Protein AF-A0A4Q3T6K2-F1 (afdb_monomer)

Structure (mmCIF, N/CA/C/O backbone):
data_AF-A0A4Q3T6K2-F1
#
_entry.id   AF-A0A4Q3T6K2-F1
#
loop_
_atom_site.group_PDB
_atom_site.id
_atom_site.type_symbol
_atom_site.label_atom_id
_atom_site.label_alt_id
_atom_site.label_comp_id
_atom_site.label_asym_id
_atom_site.label_entity_id
_atom_site.label_seq_id
_atom_site.pdbx_PDB_ins_code
_atom_site.Cartn_x
_atom_site.Cartn_y
_atom_site.Cartn_z
_atom_site.occupancy
_atom_site.B_iso_or_equiv
_atom_site.auth_seq_id
_atom_site.auth_comp_id
_atom_site.auth_asym_id
_atom_site.auth_atom_id
_atom_site.pdbx_PDB_model_num
ATOM 1 N N . MET A 1 1 ? -12.267 8.788 41.886 1.00 40.41 1 MET A N 1
ATOM 2 C CA . MET A 1 1 ? -11.737 10.099 41.450 1.00 40.41 1 MET A CA 1
ATOM 3 C C . MET A 1 1 ? -11.559 10.058 39.941 1.00 40.41 1 MET A C 1
ATOM 5 O O . MET A 1 1 ? -10.759 9.261 39.468 1.00 40.41 1 MET A O 1
ATOM 9 N N . ALA A 1 2 ? -1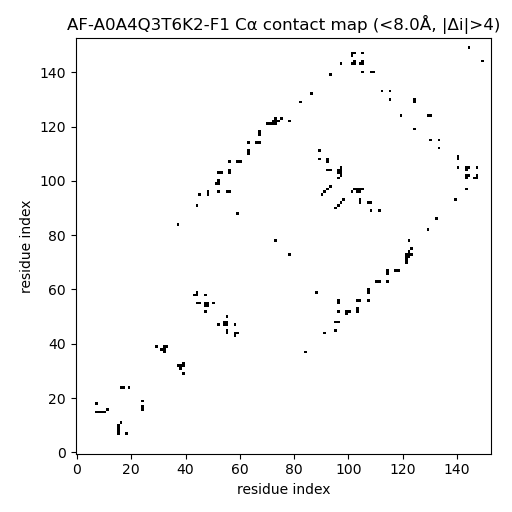2.357 10.814 39.184 1.00 48.00 2 ALA A N 1
ATOM 10 C CA . ALA A 1 2 ? -12.232 10.870 37.727 1.00 48.00 2 ALA A CA 1
ATOM 11 C C . ALA A 1 2 ? -10.940 11.616 37.359 1.00 48.00 2 ALA A C 1
ATOM 13 O O . ALA A 1 2 ? -10.706 12.730 37.829 1.00 48.00 2 ALA A O 1
ATOM 14 N N . LYS A 1 3 ? -10.072 10.973 36.573 1.00 50.88 3 LYS A N 1
ATOM 15 C CA . LYS A 1 3 ? -8.801 11.542 36.113 1.00 50.88 3 LYS A CA 1
ATOM 16 C C . LYS A 1 3 ? -9.118 12.756 35.233 1.00 50.88 3 LYS A C 1
ATOM 18 O O . LYS A 1 3 ? -9.878 12.623 34.278 1.00 50.88 3 LYS A O 1
ATOM 23 N N . ALA A 1 4 ? -8.581 13.926 35.579 1.00 52.41 4 ALA A N 1
ATOM 24 C CA . ALA A 1 4 ? -8.798 15.154 34.816 1.00 52.41 4 ALA A CA 1
ATOM 25 C C . ALA A 1 4 ? -8.435 14.938 33.332 1.00 52.41 4 ALA A C 1
ATOM 27 O O . ALA A 1 4 ? -7.417 14.289 33.058 1.00 52.41 4 ALA A O 1
ATOM 28 N N . PRO A 1 5 ? -9.237 15.455 32.382 1.00 61.22 5 PRO A N 1
ATOM 29 C CA . PRO A 1 5 ? -8.960 15.278 30.966 1.00 61.22 5 PRO A CA 1
ATOM 30 C C . PRO A 1 5 ? -7.585 15.882 30.629 1.00 61.22 5 PRO A C 1
ATOM 32 O O . PRO A 1 5 ? -7.231 16.948 31.147 1.00 61.22 5 PRO A O 1
ATOM 35 N N . PRO A 1 6 ? -6.769 15.200 29.807 1.00 64.94 6 PRO A N 1
ATOM 36 C CA . PRO A 1 6 ? -5.444 15.687 29.450 1.00 64.94 6 PRO A CA 1
ATOM 37 C C . PRO A 1 6 ? -5.546 17.055 28.762 1.00 64.94 6 PRO A C 1
ATOM 39 O O . PRO A 1 6 ? -6.391 17.264 27.894 1.00 64.94 6 PRO A O 1
ATOM 42 N N . LYS A 1 7 ? -4.676 18.002 29.147 1.00 66.44 7 LYS A N 1
ATOM 43 C CA . LYS A 1 7 ? -4.610 19.327 28.508 1.00 66.44 7 LYS A CA 1
ATOM 44 C C . LYS A 1 7 ? -4.359 19.167 26.998 1.00 66.44 7 LYS A C 1
ATOM 46 O O . LYS A 1 7 ? -3.417 18.452 26.644 1.00 66.44 7 LYS A O 1
ATOM 51 N N . PRO A 1 8 ? -5.118 19.852 26.121 1.00 64.00 8 PRO A N 1
ATOM 52 C CA . PRO A 1 8 ? -4.908 19.777 24.680 1.00 64.00 8 PRO A CA 1
ATOM 53 C C . PRO A 1 8 ? -3.520 20.322 24.325 1.00 64.00 8 PRO A C 1
ATOM 55 O O . PRO A 1 8 ? -3.174 21.462 24.645 1.00 64.00 8 PRO A O 1
ATOM 58 N N . LYS A 1 9 ? -2.698 19.483 23.690 1.00 76.81 9 LYS A N 1
ATOM 59 C CA . LYS A 1 9 ? -1.350 19.830 23.224 1.00 76.81 9 LYS A CA 1
ATOM 60 C C . LYS A 1 9 ? -1.403 20.138 21.728 1.00 76.81 9 LYS A C 1
ATOM 62 O O . LYS A 1 9 ? -2.001 19.392 20.966 1.00 76.81 9 LYS A O 1
ATOM 67 N N . LYS A 1 10 ? -0.747 21.226 21.307 1.00 87.00 10 LYS A N 1
ATOM 68 C CA . LYS A 1 10 ? -0.722 21.686 19.901 1.00 87.00 10 LYS A CA 1
ATOM 69 C C . LYS A 1 10 ? 0.258 20.911 19.005 1.00 87.00 10 LYS A C 1
ATOM 71 O O . LYS A 1 10 ? 0.314 21.157 17.807 1.00 87.00 10 LYS A O 1
ATOM 76 N N . THR A 1 11 ? 1.053 20.006 19.572 1.00 93.19 11 THR A N 1
ATOM 77 C CA . THR A 1 11 ? 1.965 19.142 18.813 1.00 93.19 11 THR A CA 1
ATOM 78 C C . THR A 1 11 ? 1.161 18.169 17.955 1.00 93.19 11 THR A C 1
ATOM 80 O O . THR A 1 11 ? 0.274 17.494 18.472 1.00 93.19 11 THR A O 1
ATOM 83 N N . VAL A 1 12 ? 1.484 18.055 16.669 1.00 92.62 12 VAL A N 1
ATOM 84 C CA . VAL A 1 12 ? 0.834 17.081 15.783 1.00 92.62 12 VAL A CA 1
ATOM 85 C C . VAL A 1 12 ? 1.315 15.674 16.150 1.00 92.62 12 VAL A C 1
ATOM 87 O O . VAL A 1 12 ? 2.492 15.358 16.008 1.00 92.62 12 VAL A O 1
ATOM 90 N N . SER A 1 13 ? 0.408 14.847 16.661 1.00 93.81 13 SER A N 1
ATOM 91 C CA . SER A 1 13 ? 0.616 13.424 16.947 1.00 93.81 13 SER A CA 1
ATOM 92 C C . SER A 1 13 ? -0.719 12.690 16.839 1.00 93.81 13 SER A C 1
ATOM 94 O O . SER A 1 13 ? -1.761 13.314 17.027 1.00 93.81 13 SER A O 1
ATOM 96 N N . GLU A 1 14 ? -0.710 11.381 16.580 1.00 92.69 14 GLU A N 1
ATOM 97 C CA . GLU A 1 14 ? -1.942 10.576 16.488 1.00 92.69 14 GLU A CA 1
ATOM 98 C C . GLU A 1 14 ? -2.822 10.723 17.734 1.00 92.69 14 GLU A C 1
ATOM 100 O O . GLU A 1 14 ? -4.012 11.001 17.623 1.00 92.69 14 GLU A O 1
ATOM 105 N N . ALA A 1 15 ? -2.216 10.648 18.925 1.00 91.62 15 ALA A N 1
ATOM 106 C CA . ALA A 1 15 ? -2.926 10.812 20.190 1.00 91.62 15 ALA A CA 1
ATOM 107 C C . ALA A 1 15 ? -3.593 12.190 20.319 1.00 91.62 15 ALA A C 1
ATOM 109 O O . ALA A 1 15 ? -4.723 12.280 20.789 1.00 91.62 15 ALA A O 1
ATOM 110 N N . ASN A 1 16 ? -2.921 13.267 19.894 1.00 93.12 16 ASN A N 1
ATOM 111 C CA . ASN A 1 16 ? -3.505 14.608 19.947 1.00 93.12 16 ASN A CA 1
ATOM 112 C C . ASN A 1 16 ? -4.568 14.797 18.853 1.00 93.12 16 ASN A C 1
ATOM 114 O O . ASN A 1 16 ? -5.601 15.405 19.117 1.00 93.12 16 ASN A O 1
ATOM 118 N N . LEU A 1 17 ? -4.362 14.247 17.654 1.00 94.06 17 LEU A N 1
ATOM 119 C CA . LEU A 1 17 ? -5.344 14.272 16.566 1.00 94.06 17 LEU A CA 1
ATOM 120 C C . LEU A 1 17 ? -6.626 13.522 16.938 1.00 94.06 17 LEU A C 1
ATOM 122 O O . LEU A 1 17 ? -7.709 14.031 16.668 1.00 94.06 17 LEU A O 1
ATOM 126 N N . ALA A 1 18 ? -6.523 12.381 17.625 1.00 93.31 18 ALA A N 1
ATOM 127 C CA . ALA A 1 18 ? -7.683 11.634 18.111 1.00 93.31 18 ALA A CA 1
ATOM 128 C C . ALA A 1 18 ? -8.592 12.483 19.021 1.00 93.31 18 ALA A C 1
ATOM 130 O O . ALA A 1 18 ? -9.805 12.290 19.027 1.00 93.31 18 ALA A O 1
ATOM 131 N N . THR A 1 19 ? -8.041 13.480 19.732 1.00 94.44 19 THR A N 1
ATOM 132 C CA . THR A 1 19 ? -8.843 14.393 20.568 1.00 94.44 19 THR A CA 1
ATOM 133 C C . THR A 1 19 ? -9.754 15.337 19.777 1.00 94.44 19 THR A C 1
ATOM 135 O O . THR A 1 19 ? -10.647 15.936 20.368 1.00 94.44 19 THR A O 1
ATOM 138 N N . LEU A 1 20 ? -9.566 15.467 18.456 1.00 93.56 20 LEU A N 1
ATOM 139 C CA . LEU A 1 20 ? -10.418 16.293 17.589 1.00 93.56 20 LEU A CA 1
ATOM 140 C C . LEU A 1 20 ? -11.798 15.670 17.318 1.00 93.56 20 LEU A C 1
ATOM 142 O O . LEU A 1 20 ? -12.697 16.390 16.887 1.00 93.56 20 LEU A O 1
ATOM 146 N N . GLY A 1 21 ? -11.969 14.367 17.558 1.00 95.75 21 GLY A N 1
ATOM 147 C CA . GLY A 1 21 ? -13.197 13.638 17.237 1.00 95.75 21 GLY A CA 1
ATOM 148 C C . GLY A 1 21 ? -13.282 13.190 15.774 1.00 95.75 21 GLY A C 1
ATOM 149 O O . GLY A 1 21 ? -12.598 13.715 14.889 1.00 95.75 21 GLY A O 1
ATOM 150 N N . VAL A 1 22 ? -14.120 12.182 15.521 1.00 96.06 22 VAL A N 1
ATOM 151 C CA . VAL A 1 22 ? -14.189 11.484 14.226 1.00 96.06 22 VAL A CA 1
ATOM 152 C C . VAL A 1 22 ? -14.711 12.383 13.105 1.00 96.06 22 VAL A C 1
ATOM 154 O O . VAL A 1 22 ? -14.178 12.347 11.999 1.00 96.06 22 VAL A O 1
ATOM 157 N N . GLU A 1 23 ? -15.672 13.261 13.390 1.00 97.06 23 GLU A N 1
ATOM 158 C CA . GLU A 1 23 ? -16.284 14.163 12.411 1.00 97.06 23 GLU A CA 1
ATOM 159 C C . GLU A 1 23 ? -15.277 15.204 11.913 1.00 97.06 23 GLU A C 1
ATOM 161 O O . GLU A 1 23 ? -15.165 15.450 10.708 1.00 97.06 23 GLU A O 1
ATOM 166 N N . ARG A 1 24 ? -14.490 15.793 12.827 1.00 97.19 24 ARG A N 1
ATOM 167 C CA . ARG A 1 24 ? -13.470 16.777 12.445 1.00 97.19 24 ARG A CA 1
ATOM 168 C C . ARG A 1 24 ? -12.338 16.122 11.665 1.00 97.19 24 ARG A C 1
ATOM 170 O O . ARG A 1 24 ? -11.872 16.707 10.688 1.00 97.19 24 ARG A O 1
ATOM 177 N N . LEU A 1 25 ? -11.913 14.927 12.072 1.00 96.94 25 LEU A N 1
ATOM 178 C CA . LEU A 1 25 ? -10.896 14.165 11.351 1.00 96.94 25 LEU A CA 1
ATOM 179 C C . LEU A 1 25 ? -11.374 13.776 9.947 1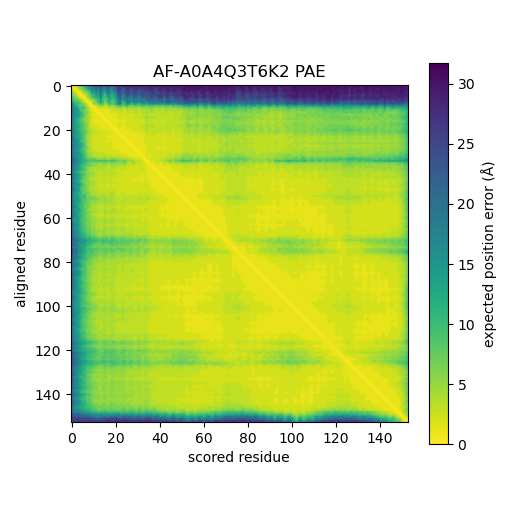.00 96.94 25 LEU A C 1
ATOM 181 O O . LEU A 1 25 ? -10.639 13.996 8.989 1.00 96.94 25 LEU A O 1
ATOM 185 N N . ALA A 1 26 ? -12.610 13.293 9.796 1.00 96.62 26 ALA A N 1
ATOM 186 C CA . ALA A 1 26 ? -13.186 12.978 8.489 1.00 96.62 26 ALA A CA 1
ATOM 187 C C . ALA A 1 26 ? -13.229 14.211 7.569 1.00 96.62 26 ALA A C 1
ATOM 189 O O . ALA A 1 26 ? -12.815 14.128 6.412 1.00 96.62 26 ALA A O 1
ATOM 190 N N . GLY A 1 27 ? -13.644 15.370 8.095 1.00 96.56 27 GLY A N 1
ATOM 191 C CA . GLY A 1 27 ? -13.617 16.636 7.358 1.00 96.56 27 GLY A CA 1
ATOM 192 C C . GLY A 1 27 ? -12.211 17.012 6.877 1.00 96.56 27 GLY A C 1
ATOM 193 O O . GLY A 1 27 ? -12.016 17.268 5.692 1.00 96.56 27 GLY A O 1
ATOM 194 N N . LEU A 1 28 ? -11.211 16.952 7.762 1.00 95.69 28 LEU A N 1
ATOM 195 C CA . LEU A 1 28 ? -9.813 17.248 7.419 1.00 95.69 28 LEU A CA 1
ATOM 196 C C . LEU A 1 28 ? -9.236 16.274 6.380 1.00 95.69 28 LEU A C 1
ATOM 198 O O . LEU A 1 28 ? -8.502 16.686 5.482 1.00 95.69 28 LEU A O 1
ATOM 202 N N . LEU A 1 29 ? -9.575 14.986 6.472 1.00 95.62 29 LEU A N 1
ATOM 203 C CA . LEU A 1 29 ? -9.160 13.983 5.490 1.00 95.62 29 LEU A CA 1
ATOM 204 C C . LEU A 1 29 ? -9.777 14.256 4.113 1.00 95.62 29 LEU A C 1
ATOM 206 O O . LEU A 1 29 ? -9.090 14.105 3.101 1.00 95.62 29 LEU A O 1
ATOM 210 N N . MET A 1 30 ? -11.035 14.700 4.067 1.00 95.44 30 MET A N 1
ATOM 211 C CA . MET A 1 30 ? -11.711 15.090 2.826 1.00 95.44 30 MET A CA 1
ATOM 212 C C . MET A 1 30 ? -11.143 16.380 2.224 1.00 95.44 30 MET A C 1
ATOM 214 O O . MET A 1 30 ? -10.931 16.445 1.009 1.00 95.44 30 MET A O 1
ATOM 218 N N . GLU A 1 31 ? -10.839 17.379 3.054 1.00 94.69 31 GLU A N 1
ATOM 219 C CA . GLU A 1 31 ? -10.135 18.597 2.635 1.00 94.69 31 GLU A CA 1
ATOM 220 C C . GLU A 1 31 ? -8.780 18.236 2.000 1.00 94.69 31 GLU A C 1
ATOM 222 O O . GLU A 1 31 ? -8.509 18.616 0.858 1.00 94.69 31 GLU A O 1
ATOM 227 N N . ALA A 1 32 ? -7.977 17.402 2.672 1.00 92.75 32 ALA A N 1
ATOM 228 C CA . ALA A 1 32 ? -6.696 16.921 2.150 1.00 92.75 32 ALA A CA 1
ATOM 229 C C . ALA A 1 32 ? -6.849 16.124 0.838 1.00 92.75 32 ALA A C 1
ATOM 231 O O . ALA A 1 32 ? -6.056 16.274 -0.090 1.00 92.75 32 ALA A O 1
ATOM 232 N N . ALA A 1 33 ? -7.900 15.308 0.721 1.00 93.06 33 ALA A N 1
ATOM 233 C CA . ALA A 1 33 ? -8.159 14.486 -0.461 1.00 93.06 33 ALA A CA 1
ATOM 234 C C . ALA A 1 33 ? -8.630 15.282 -1.692 1.00 93.06 33 ALA A C 1
ATOM 236 O O . ALA A 1 33 ? -8.615 14.748 -2.802 1.00 93.06 33 ALA A O 1
ATOM 237 N N . THR A 1 34 ? -9.066 16.535 -1.528 1.00 89.94 34 THR A N 1
ATOM 238 C CA . THR A 1 34 ? -9.619 17.341 -2.631 1.00 89.94 34 THR A CA 1
ATOM 239 C C . THR A 1 34 ? -8.552 17.704 -3.670 1.00 89.94 34 THR A C 1
ATOM 241 O O . THR A 1 34 ? -8.843 17.704 -4.866 1.00 89.94 3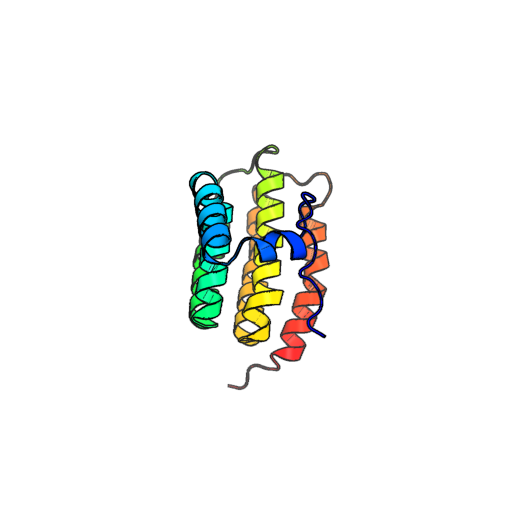4 THR A O 1
ATOM 244 N N . GLY A 1 35 ? -7.308 17.944 -3.240 1.00 88.75 35 GLY A N 1
ATOM 245 C CA . GLY A 1 35 ? -6.172 18.236 -4.127 1.00 88.75 35 GLY A CA 1
ATOM 246 C C . GLY A 1 35 ? -5.246 17.047 -4.396 1.00 88.75 35 GLY A C 1
ATOM 247 O O . GLY A 1 35 ? -4.381 17.134 -5.267 1.00 88.75 35 GLY A O 1
ATOM 248 N N . ASP A 1 36 ? -5.417 15.938 -3.673 1.00 90.94 36 ASP A N 1
ATOM 249 C CA . ASP A 1 36 ? -4.509 14.794 -3.720 1.00 90.94 36 ASP A CA 1
ATOM 250 C C . ASP A 1 36 ? -5.252 13.507 -4.107 1.00 90.94 36 ASP A C 1
ATOM 252 O O . ASP A 1 36 ? -5.887 12.820 -3.301 1.00 90.94 36 ASP A O 1
ATOM 256 N N . ALA A 1 37 ? -5.144 13.152 -5.390 1.00 90.44 37 ALA A N 1
ATOM 257 C CA . ALA A 1 37 ? -5.749 11.942 -5.933 1.00 90.44 37 ALA A CA 1
ATOM 258 C C . ALA A 1 37 ? -5.159 10.650 -5.342 1.00 90.44 37 ALA A C 1
ATOM 260 O O . ALA A 1 37 ? -5.858 9.632 -5.309 1.00 90.44 37 ALA A O 1
ATOM 261 N N . ALA A 1 38 ? -3.897 10.664 -4.898 1.00 89.00 38 ALA A N 1
ATOM 262 C CA . ALA A 1 38 ? -3.286 9.520 -4.231 1.00 89.00 38 ALA A CA 1
ATOM 263 C C . ALA A 1 38 ? -3.885 9.355 -2.830 1.00 89.00 38 ALA A C 1
ATOM 265 O O . ALA A 1 38 ? -4.300 8.250 -2.472 1.00 89.00 38 ALA A O 1
ATOM 266 N N . TRP A 1 39 ? -4.047 10.457 -2.094 1.00 92.25 39 TRP A N 1
ATOM 267 C CA . TRP A 1 39 ? -4.701 10.446 -0.787 1.00 92.25 39 TRP A CA 1
ATOM 268 C C . TRP A 1 39 ? -6.159 9.988 -0.869 1.00 92.25 39 TRP A C 1
ATOM 270 O O . TRP A 1 39 ? -6.571 9.077 -0.152 1.00 92.25 39 TRP A O 1
ATOM 280 N N . LYS A 1 40 ? -6.931 10.520 -1.826 1.00 94.31 40 LYS A N 1
ATOM 281 C CA . LYS A 1 40 ? -8.321 10.091 -2.055 1.00 94.31 40 LYS A CA 1
ATOM 282 C C . LYS A 1 40 ? -8.427 8.595 -2.360 1.00 94.31 40 LYS A C 1
ATOM 284 O O . LYS A 1 40 ? -9.399 7.951 -1.979 1.00 94.31 40 LYS A O 1
ATOM 289 N N . ARG A 1 41 ? -7.455 8.030 -3.081 1.00 94.50 41 ARG A N 1
ATOM 290 C CA . ARG A 1 41 ? -7.399 6.589 -3.365 1.00 94.50 41 ARG A CA 1
ATOM 291 C C . ARG A 1 41 ? -7.075 5.784 -2.115 1.00 94.50 41 ARG A C 1
ATOM 293 O O . ARG A 1 41 ? -7.733 4.778 -1.883 1.00 94.50 41 ARG A O 1
ATOM 300 N N . ARG A 1 42 ? -6.124 6.249 -1.300 1.00 94.19 42 ARG A N 1
ATOM 301 C CA . ARG A 1 42 ? -5.801 5.611 -0.023 1.00 94.19 42 ARG A CA 1
ATOM 302 C C . ARG A 1 42 ? -7.036 5.531 0.871 1.00 94.19 42 ARG A C 1
ATOM 304 O O . ARG A 1 42 ? -7.354 4.443 1.320 1.00 94.19 42 ARG A O 1
ATOM 311 N N . LEU A 1 43 ? -7.776 6.629 1.037 1.00 96.06 43 LEU A N 1
ATOM 312 C CA . LEU A 1 43 ? -9.019 6.629 1.820 1.00 96.06 43 LEU A CA 1
ATOM 313 C C . LEU A 1 43 ? -10.053 5.632 1.282 1.00 96.06 43 LEU A C 1
ATOM 315 O O . LEU A 1 43 ? -10.685 4.935 2.065 1.00 96.06 43 LEU A O 1
ATOM 319 N N . ARG A 1 44 ? -10.205 5.519 -0.046 1.00 96.81 44 ARG A N 1
ATOM 320 C CA . ARG A 1 44 ? -11.094 4.505 -0.640 1.00 96.81 44 ARG A CA 1
ATOM 321 C C . ARG A 1 44 ? -10.653 3.080 -0.325 1.00 96.81 44 ARG A C 1
ATOM 323 O O . ARG A 1 44 ? -11.510 2.263 -0.033 1.00 96.81 44 ARG A O 1
ATOM 330 N N . MET A 1 45 ? -9.353 2.795 -0.367 1.00 97.81 45 MET A N 1
ATOM 331 C CA . MET A 1 45 ? -8.826 1.480 0.008 1.00 97.81 45 MET A CA 1
ATOM 332 C C . MET A 1 45 ? -9.073 1.186 1.491 1.00 97.81 45 MET A C 1
ATOM 334 O O . MET A 1 45 ? -9.508 0.091 1.815 1.00 97.81 45 MET A O 1
ATOM 338 N N . GLU A 1 46 ? -8.872 2.160 2.385 1.00 97.12 46 GLU A N 1
ATOM 339 C CA . GLU A 1 46 ? -9.193 1.978 3.810 1.00 97.12 46 GLU A CA 1
ATOM 340 C C . GLU A 1 46 ? -10.685 1.676 4.013 1.00 97.12 46 GLU A C 1
ATOM 342 O O . GLU A 1 46 ? -11.022 0.752 4.739 1.00 97.12 46 GLU A O 1
ATOM 347 N N . LEU A 1 47 ? -11.580 2.387 3.318 1.00 97.50 47 LEU A N 1
ATOM 348 C CA . LEU A 1 47 ? -13.021 2.119 3.382 1.00 97.50 47 LEU A CA 1
ATOM 349 C C . LEU A 1 47 ? -13.396 0.760 2.776 1.00 97.50 47 LEU A C 1
ATOM 351 O O . LEU A 1 47 ? -14.230 0.060 3.335 1.00 97.50 47 LEU A O 1
ATOM 355 N N . ALA A 1 48 ? -12.780 0.367 1.659 1.00 97.94 48 ALA A N 1
ATOM 356 C CA . ALA A 1 48 ? -13.004 -0.940 1.043 1.00 97.94 48 ALA A CA 1
ATOM 357 C C . ALA A 1 48 ? -12.566 -2.085 1.969 1.00 97.94 48 ALA A C 1
ATOM 359 O O . ALA A 1 48 ? -13.237 -3.108 2.031 1.00 97.94 48 ALA A O 1
ATOM 360 N N . ALA A 1 49 ? -11.494 -1.888 2.744 1.00 97.19 49 ALA A N 1
ATOM 361 C CA . ALA A 1 49 ? -11.053 -2.845 3.754 1.00 97.19 49 ALA A CA 1
ATOM 362 C C . ALA A 1 49 ? -12.100 -3.070 4.858 1.00 97.19 49 ALA A C 1
ATOM 364 O O . ALA A 1 49 ? -12.231 -4.192 5.335 1.00 97.19 49 ALA A O 1
ATOM 365 N N . GLU A 1 50 ? -12.848 -2.029 5.246 1.00 97.19 50 GLU A N 1
ATOM 366 C CA . GLU A 1 50 ? -13.956 -2.152 6.208 1.00 97.19 50 GLU A CA 1
ATOM 367 C C . GLU A 1 50 ? -15.168 -2.893 5.621 1.00 97.19 50 GLU A C 1
ATOM 369 O O . GLU A 1 50 ? -15.944 -3.486 6.366 1.00 97.19 50 GLU A O 1
ATOM 374 N N . VAL A 1 51 ? -15.342 -2.872 4.293 1.00 97.56 51 VAL A N 1
ATOM 375 C CA . VAL A 1 51 ? -16.386 -3.654 3.608 1.00 97.56 51 VAL A CA 1
ATOM 376 C C . VAL A 1 51 ? -15.985 -5.127 3.529 1.00 97.56 51 VAL A C 1
ATOM 378 O O . VAL A 1 51 ? -16.790 -6.003 3.840 1.00 97.56 51 VAL A O 1
ATOM 381 N N . GLY A 1 52 ? -14.736 -5.409 3.150 1.00 97.06 52 GLY A N 1
ATOM 382 C CA . GLY A 1 52 ? -14.187 -6.759 3.166 1.00 97.06 52 GLY A CA 1
ATOM 383 C C . GLY A 1 52 ? -12.976 -6.959 2.256 1.00 97.06 52 GLY A C 1
ATOM 384 O O . GLY A 1 52 ? -12.588 -6.094 1.468 1.00 97.06 52 GLY A O 1
ATOM 38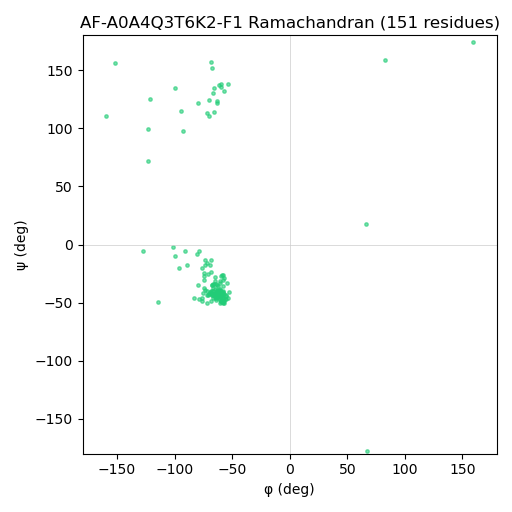5 N N . ALA A 1 53 ? -12.380 -8.152 2.347 1.00 98.00 53 ALA A N 1
ATOM 386 C CA . ALA A 1 53 ? -11.183 -8.516 1.587 1.00 98.00 53 ALA A CA 1
ATOM 387 C C . ALA A 1 53 ? -11.382 -8.404 0.065 1.00 98.00 53 ALA A C 1
ATOM 389 O O . ALA A 1 53 ? -10.503 -7.900 -0.633 1.00 98.00 53 ALA A O 1
ATOM 390 N N . ALA A 1 54 ? -12.539 -8.837 -0.448 1.00 98.19 54 ALA A N 1
ATOM 391 C CA . ALA A 1 54 ? -12.840 -8.827 -1.880 1.00 98.19 54 ALA A CA 1
ATOM 392 C C . ALA A 1 54 ? -12.914 -7.401 -2.457 1.00 98.19 54 ALA A C 1
ATOM 394 O O . ALA A 1 54 ? -12.328 -7.128 -3.506 1.00 98.19 54 ALA A O 1
ATOM 395 N N . ASP A 1 55 ? -13.572 -6.474 -1.756 1.00 98.44 55 ASP A N 1
ATOM 396 C CA . ASP A 1 55 ? -13.663 -5.068 -2.160 1.00 98.44 55 ASP A CA 1
ATOM 397 C C . ASP A 1 55 ? -12.298 -4.376 -2.135 1.00 98.44 55 ASP A C 1
ATOM 399 O O . ASP A 1 55 ? -11.938 -3.654 -3.072 1.00 98.44 55 ASP A O 1
ATOM 403 N N . LEU A 1 56 ? -11.497 -4.630 -1.095 1.00 98.69 56 LEU A N 1
ATOM 404 C CA . LEU A 1 56 ? -10.132 -4.114 -1.028 1.00 98.69 56 LEU A CA 1
ATOM 405 C C . LEU A 1 56 ? -9.261 -4.660 -2.167 1.00 98.69 56 LEU A C 1
ATOM 407 O O . LEU A 1 56 ? -8.532 -3.897 -2.809 1.00 98.69 56 LEU A O 1
ATOM 411 N N . ALA A 1 57 ? -9.347 -5.964 -2.435 1.00 98.44 57 ALA A N 1
ATOM 412 C CA . ALA A 1 57 ? -8.622 -6.609 -3.522 1.00 98.44 57 ALA A CA 1
ATOM 413 C C . ALA A 1 57 ? -8.984 -5.989 -4.882 1.00 98.44 57 ALA A C 1
ATOM 415 O O . ALA A 1 57 ? -8.090 -5.662 -5.661 1.00 98.44 57 ALA A O 1
ATOM 416 N N . LEU A 1 58 ? -10.269 -5.712 -5.126 1.00 98.25 58 LEU A N 1
ATOM 417 C CA . LEU A 1 58 ? -10.733 -5.057 -6.349 1.00 98.25 58 LEU A CA 1
ATOM 418 C C . LEU A 1 58 ? -10.169 -3.632 -6.514 1.00 98.25 58 LEU A C 1
ATOM 420 O O . LEU A 1 58 ? -9.785 -3.233 -7.618 1.00 98.25 58 LEU A O 1
ATOM 424 N N . GLU A 1 59 ? -10.103 -2.835 -5.444 1.00 98.31 59 GLU A N 1
ATOM 425 C CA . GLU A 1 59 ? -9.502 -1.493 -5.504 1.00 98.31 59 GLU A CA 1
ATOM 426 C C . GLU A 1 59 ? -7.984 -1.535 -5.746 1.00 98.31 59 GLU A C 1
ATOM 428 O O . GLU A 1 59 ? -7.442 -0.680 -6.460 1.00 98.31 59 GLU A O 1
ATOM 433 N N . LEU A 1 60 ? -7.295 -2.541 -5.198 1.00 98.56 60 LEU A N 1
ATOM 434 C CA . LEU A 1 60 ? -5.884 -2.801 -5.491 1.00 98.56 60 LEU A CA 1
ATOM 435 C C . LEU A 1 60 ? -5.688 -3.185 -6.962 1.00 98.56 60 LEU A C 1
ATOM 437 O O . LEU A 1 60 ? -4.842 -2.582 -7.625 1.00 98.56 60 LEU A O 1
ATOM 441 N N . ASP A 1 61 ? -6.511 -4.085 -7.504 1.00 98.50 61 ASP A N 1
ATOM 442 C CA . ASP A 1 61 ? -6.422 -4.537 -8.900 1.00 98.50 61 ASP A CA 1
ATOM 443 C C . ASP A 1 61 ? -6.558 -3.396 -9.890 1.00 98.50 61 ASP A C 1
ATOM 445 O O . ASP A 1 61 ? -5.737 -3.256 -10.800 1.00 98.50 61 ASP A O 1
ATOM 449 N N . LYS A 1 62 ? -7.565 -2.536 -9.691 1.00 97.88 62 LYS A N 1
ATOM 450 C CA . LYS A 1 62 ? -7.768 -1.342 -10.522 1.00 97.88 62 LYS A CA 1
ATOM 451 C C . LYS A 1 62 ? -6.496 -0.511 -10.577 1.00 97.88 62 LYS A C 1
ATOM 453 O O . LYS A 1 62 ? -6.132 0.014 -11.633 1.00 97.88 62 LYS A O 1
ATOM 458 N N . ARG A 1 63 ? -5.804 -0.368 -9.441 1.00 97.31 63 ARG A N 1
ATOM 459 C CA . ARG A 1 63 ? -4.598 0.451 -9.389 1.00 97.31 63 ARG A CA 1
ATOM 460 C C . ARG A 1 63 ? -3.395 -0.240 -10.016 1.00 97.31 63 ARG A C 1
ATOM 462 O O . ARG A 1 63 ? -2.717 0.404 -10.819 1.00 97.31 63 ARG A O 1
ATOM 469 N N . LEU A 1 64 ? -3.141 -1.496 -9.656 1.00 98.12 64 LEU A N 1
ATOM 470 C CA . LEU A 1 64 ? -2.035 -2.292 -10.188 1.00 98.12 64 LEU A CA 1
ATOM 471 C C . LEU A 1 64 ? -2.144 -2.403 -11.714 1.00 98.12 64 LEU A C 1
ATOM 473 O O . LEU A 1 64 ? -1.190 -2.072 -12.416 1.00 98.12 64 LEU A O 1
ATOM 477 N N . THR A 1 65 ? -3.338 -2.701 -12.232 1.00 97.94 65 THR A N 1
ATOM 478 C CA . THR A 1 65 ? -3.626 -2.758 -13.675 1.00 97.94 65 THR A CA 1
ATOM 479 C C . THR A 1 65 ? -3.327 -1.425 -14.358 1.00 97.94 65 THR A C 1
ATOM 481 O O . THR A 1 65 ? -2.534 -1.368 -15.296 1.00 97.94 65 THR A O 1
ATOM 484 N N . ALA A 1 66 ? -3.839 -0.309 -13.824 1.00 96.38 66 ALA A N 1
ATOM 485 C CA . ALA A 1 66 ? -3.560 1.014 -14.385 1.00 96.38 66 ALA A CA 1
ATOM 486 C C . ALA A 1 66 ? -2.057 1.373 -14.378 1.00 96.38 66 ALA A C 1
ATOM 488 O O . ALA A 1 66 ? -1.582 2.129 -15.232 1.00 96.38 66 ALA A O 1
ATOM 489 N N . MET A 1 67 ? -1.285 0.876 -13.403 1.00 96.19 67 MET A N 1
ATOM 490 C CA . MET A 1 67 ? 0.172 1.048 -13.377 1.00 96.19 67 MET A CA 1
ATOM 491 C C . MET A 1 67 ? 0.877 0.174 -14.414 1.00 96.19 67 MET A C 1
ATOM 493 O O . MET A 1 67 ? 1.834 0.655 -15.032 1.00 96.19 67 MET A O 1
ATOM 497 N N . ALA A 1 68 ? 0.404 -1.059 -14.602 1.00 96.00 68 ALA A N 1
ATOM 498 C CA . ALA A 1 68 ? 0.952 -2.029 -15.540 1.00 96.00 68 ALA A CA 1
ATOM 499 C C . ALA A 1 68 ? 0.729 -1.623 -17.006 1.00 96.00 68 ALA A C 1
ATOM 501 O O . ALA A 1 68 ? 1.642 -1.711 -17.831 1.00 96.00 68 ALA A O 1
ATOM 502 N N . GLU A 1 69 ? -0.461 -1.112 -17.324 1.00 96.25 69 GLU A N 1
ATOM 503 C CA . GLU A 1 69 ? -0.850 -0.700 -18.680 1.00 96.25 69 GLU A CA 1
ATOM 504 C C . GLU A 1 69 ? -0.191 0.613 -19.122 1.00 96.25 69 GLU A C 1
ATOM 506 O O . GLU A 1 69 ? -0.008 0.875 -20.314 1.00 96.25 69 GLU A O 1
ATOM 511 N N . SER A 1 70 ? 0.205 1.459 -18.170 1.00 94.69 70 SER A N 1
ATOM 512 C CA . SER A 1 70 ? 0.798 2.759 -18.469 1.00 94.69 70 SER A CA 1
ATOM 513 C C . SER A 1 70 ? 2.154 2.620 -19.177 1.00 94.69 70 SER A C 1
ATOM 515 O O . SER A 1 70 ? 3.154 2.218 -18.584 1.00 94.69 70 SER A O 1
ATOM 517 N N . ARG A 1 71 ? 2.220 3.055 -20.442 1.00 91.31 71 ARG A N 1
ATOM 518 C CA . ARG A 1 71 ? 3.458 3.077 -21.252 1.00 91.31 71 ARG A CA 1
ATOM 519 C C . ARG A 1 71 ? 4.256 4.382 -21.156 1.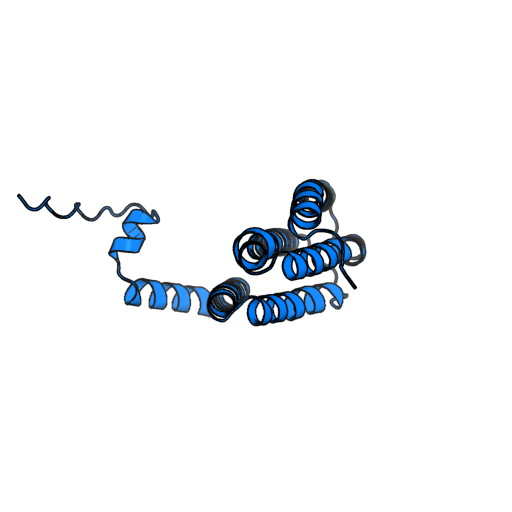00 91.31 71 ARG A C 1
ATOM 521 O O . ARG A 1 71 ? 5.351 4.484 -21.700 1.00 91.31 71 ARG A O 1
ATOM 528 N N . ALA A 1 72 ? 3.729 5.393 -20.466 1.00 93.50 72 ALA A N 1
ATOM 529 C CA . ALA A 1 72 ? 4.370 6.702 -20.372 1.00 93.50 72 ALA A CA 1
ATOM 530 C C . ALA A 1 72 ? 5.704 6.630 -19.606 1.00 93.50 72 ALA A C 1
ATOM 532 O O . ALA A 1 72 ? 5.767 6.042 -18.520 1.00 93.50 72 ALA A O 1
ATOM 533 N N . LYS A 1 73 ? 6.749 7.280 -20.143 1.00 94.94 73 LYS A N 1
ATOM 534 C CA . LYS A 1 73 ? 8.029 7.459 -19.439 1.00 94.94 73 LYS A CA 1
ATOM 535 C C . LYS A 1 73 ? 7.818 8.254 -18.153 1.00 94.94 73 LYS A C 1
ATOM 537 O O . LYS A 1 73 ? 7.118 9.269 -18.139 1.00 94.94 73 LYS A O 1
ATOM 542 N N . VAL A 1 74 ? 8.458 7.815 -17.075 1.00 94.88 74 VAL A N 1
ATOM 543 C CA . VAL A 1 74 ? 8.388 8.492 -15.777 1.00 94.88 74 VAL A CA 1
ATOM 544 C C . VAL A 1 74 ? 9.580 9.426 -15.662 1.00 94.88 74 VAL A C 1
ATOM 546 O O . VAL A 1 74 ? 10.730 8.995 -15.633 1.00 94.88 74 VAL A O 1
ATOM 549 N N . SER A 1 75 ? 9.307 10.729 -15.609 1.00 94.31 75 SER A N 1
ATOM 550 C CA . SER A 1 75 ? 10.357 11.721 -15.405 1.00 94.31 75 SER A CA 1
ATOM 551 C C . SER A 1 75 ? 10.935 11.623 -13.995 1.00 94.31 75 SER A C 1
ATOM 553 O O . SER A 1 75 ? 10.259 11.201 -13.053 1.00 94.31 75 SER A O 1
ATOM 555 N N . TRP A 1 76 ? 12.165 12.104 -13.821 1.00 94.31 76 TRP A N 1
ATOM 556 C CA . TRP A 1 76 ? 12.811 12.162 -12.509 1.00 94.31 76 TRP A CA 1
ATOM 557 C C . TRP A 1 76 ? 11.963 12.908 -11.463 1.00 94.31 76 TRP A C 1
ATOM 559 O O . TRP A 1 76 ? 11.953 12.511 -10.306 1.00 94.31 76 TRP A O 1
ATOM 569 N N . ARG A 1 77 ? 11.192 13.933 -11.872 1.00 94.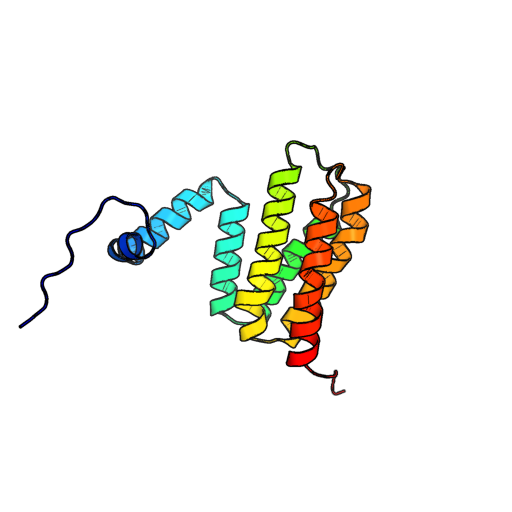25 77 ARG A N 1
ATOM 570 C CA . ARG A 1 77 ? 10.281 14.683 -10.985 1.00 94.25 77 ARG A CA 1
ATOM 571 C C . ARG A 1 77 ? 9.117 13.830 -10.477 1.00 94.25 77 ARG A C 1
ATOM 573 O O . ARG A 1 77 ? 8.661 14.033 -9.360 1.00 94.25 77 ARG A O 1
ATOM 580 N N . LYS A 1 78 ? 8.629 12.887 -11.291 1.00 93.88 78 LYS A N 1
ATOM 581 C CA . LYS A 1 78 ? 7.515 11.987 -10.944 1.00 93.88 78 LYS A CA 1
ATOM 582 C C . LYS A 1 78 ? 7.977 10.702 -10.250 1.00 93.88 78 LYS A C 1
ATOM 584 O O . LYS A 1 78 ? 7.162 10.042 -9.612 1.00 93.88 78 LYS A O 1
ATOM 589 N N . ARG A 1 79 ? 9.266 10.350 -10.348 1.00 95.12 79 ARG A N 1
ATOM 590 C CA . ARG A 1 79 ? 9.824 9.131 -9.743 1.00 95.12 79 ARG A CA 1
ATOM 591 C C . ARG A 1 79 ? 9.581 9.044 -8.227 1.00 95.12 79 ARG A C 1
ATOM 593 O O . ARG A 1 79 ? 9.112 7.992 -7.806 1.00 95.12 79 ARG A O 1
ATOM 600 N N . PRO A 1 80 ? 9.813 10.088 -7.405 1.00 94.25 80 PRO A N 1
ATOM 601 C CA . PRO A 1 80 ? 9.569 9.993 -5.966 1.00 94.25 80 PRO A CA 1
ATOM 602 C C . PRO A 1 80 ? 8.117 9.646 -5.631 1.00 94.25 80 PRO A C 1
ATOM 604 O O . PRO A 1 80 ? 7.876 8.772 -4.806 1.00 94.25 80 PRO A O 1
ATOM 607 N N . ALA A 1 81 ? 7.155 10.264 -6.323 1.00 93.06 81 ALA A N 1
ATOM 608 C CA . ALA A 1 81 ? 5.734 9.986 -6.125 1.00 93.06 81 ALA A CA 1
ATOM 609 C C . ALA A 1 81 ? 5.377 8.535 -6.482 1.00 93.06 81 ALA A C 1
ATOM 611 O O . ALA A 1 81 ? 4.666 7.879 -5.727 1.00 93.06 81 ALA A O 1
ATOM 612 N N . LEU A 1 82 ? 5.928 8.011 -7.583 1.00 95.06 82 LEU A N 1
ATOM 613 C CA . LEU A 1 82 ? 5.768 6.605 -7.960 1.00 95.06 82 LEU A CA 1
ATOM 614 C C . LEU A 1 82 ? 6.321 5.655 -6.887 1.00 95.06 82 LEU A C 1
ATOM 616 O O . LEU A 1 82 ? 5.654 4.692 -6.525 1.00 95.06 82 LEU A O 1
ATOM 620 N N . LEU A 1 83 ? 7.527 5.914 -6.374 1.00 96.00 83 LEU A N 1
ATOM 621 C CA . LEU A 1 83 ? 8.135 5.073 -5.338 1.00 96.00 83 LEU A CA 1
ATOM 622 C C . LEU A 1 83 ? 7.322 5.113 -4.037 1.00 96.00 83 LEU A C 1
ATOM 624 O O . LEU A 1 83 ? 7.118 4.079 -3.406 1.00 96.00 83 LEU A O 1
ATOM 628 N N . THR A 1 84 ? 6.825 6.287 -3.644 1.00 95.44 84 THR A N 1
ATOM 629 C CA . THR A 1 84 ? 5.917 6.425 -2.497 1.00 95.44 84 THR A CA 1
ATOM 630 C C . THR A 1 84 ? 4.631 5.632 -2.702 1.00 95.44 84 THR A C 1
ATOM 632 O O . THR A 1 84 ? 4.194 4.938 -1.788 1.00 95.44 84 THR A O 1
ATOM 635 N N . GLU A 1 85 ? 4.048 5.683 -3.897 1.00 95.69 85 GLU A N 1
ATOM 636 C CA . GLU A 1 85 ? 2.834 4.936 -4.211 1.00 95.69 85 GLU A CA 1
ATOM 637 C C . GLU A 1 85 ? 3.058 3.420 -4.193 1.00 95.69 85 GLU A C 1
ATOM 639 O O . GLU A 1 85 ? 2.263 2.702 -3.593 1.00 95.69 85 GLU A O 1
ATOM 644 N N . LEU A 1 86 ? 4.162 2.929 -4.763 1.00 97.25 86 LEU A N 1
ATOM 645 C CA . LEU A 1 86 ? 4.524 1.509 -4.713 1.00 97.25 86 LEU A CA 1
ATOM 646 C C . LEU A 1 86 ? 4.653 1.008 -3.270 1.00 97.25 86 LEU A C 1
ATOM 648 O O . LEU A 1 86 ? 4.067 -0.021 -2.931 1.00 97.25 86 LEU A O 1
ATOM 652 N N . ARG A 1 87 ? 5.347 1.764 -2.407 1.00 97.25 87 ARG A N 1
ATOM 653 C CA . ARG A 1 87 ? 5.447 1.453 -0.970 1.00 97.25 87 ARG A CA 1
ATOM 654 C C . ARG A 1 87 ? 4.081 1.467 -0.293 1.00 97.25 87 ARG A C 1
ATOM 656 O O . ARG A 1 87 ? 3.792 0.584 0.509 1.00 97.25 87 ARG A O 1
ATOM 663 N N . ALA A 1 88 ? 3.241 2.452 -0.610 1.00 96.44 88 ALA A N 1
ATOM 664 C CA . ALA A 1 88 ? 1.910 2.567 -0.030 1.00 96.44 88 ALA A CA 1
ATOM 665 C C . ALA A 1 88 ? 1.013 1.383 -0.419 1.00 96.44 88 ALA A C 1
ATOM 667 O O . ALA A 1 88 ? 0.318 0.867 0.451 1.00 96.44 88 ALA A O 1
ATOM 668 N N . LEU A 1 89 ? 1.058 0.931 -1.677 1.00 98.00 89 LEU A N 1
ATOM 669 C CA . LEU A 1 89 ? 0.315 -0.242 -2.147 1.00 98.00 89 LEU A CA 1
ATOM 670 C C . LEU A 1 89 ? 0.788 -1.518 -1.451 1.00 98.00 89 LEU A C 1
ATOM 672 O O . LEU A 1 89 ? -0.041 -2.236 -0.900 1.00 98.00 89 LEU A O 1
ATOM 676 N N . ARG A 1 90 ? 2.108 -1.747 -1.380 1.00 98.19 90 ARG A N 1
ATOM 677 C CA . ARG A 1 90 ? 2.677 -2.875 -0.623 1.00 98.19 90 ARG A CA 1
ATOM 678 C C . ARG A 1 90 ? 2.209 -2.852 0.835 1.00 98.19 90 ARG A C 1
ATOM 680 O O . ARG A 1 90 ? 1.790 -3.872 1.363 1.00 98.19 90 ARG A O 1
ATOM 687 N N . LYS A 1 91 ? 2.206 -1.671 1.464 1.00 97.81 91 LYS A N 1
ATOM 688 C CA . LYS A 1 91 ? 1.720 -1.480 2.836 1.00 97.81 91 LYS A CA 1
ATOM 689 C C . LYS A 1 91 ? 0.232 -1.823 2.986 1.00 97.81 91 LYS A C 1
ATOM 691 O O . LYS A 1 91 ? -0.121 -2.491 3.944 1.00 97.81 91 LYS A O 1
ATOM 696 N N . VAL A 1 92 ? -0.638 -1.405 2.057 1.00 98.38 92 VAL A N 1
ATOM 697 C CA . VAL A 1 92 ? -2.065 -1.801 2.081 1.00 98.38 92 VAL A CA 1
ATOM 698 C C . VAL A 1 92 ? -2.208 -3.318 1.977 1.00 98.38 92 VAL A C 1
ATOM 700 O O . VAL A 1 92 ? -2.965 -3.906 2.743 1.00 98.38 92 VAL A O 1
ATOM 703 N N . ILE A 1 93 ? -1.475 -3.952 1.059 1.00 98.62 93 ILE A N 1
ATOM 704 C CA . ILE A 1 93 ? -1.524 -5.408 0.875 1.00 98.62 93 ILE A CA 1
ATOM 705 C C . ILE A 1 93 ? -1.155 -6.118 2.183 1.00 98.62 93 ILE A C 1
ATOM 707 O O . ILE A 1 93 ? -1.913 -6.964 2.647 1.00 98.62 93 ILE A O 1
ATOM 711 N N . MET A 1 94 ? -0.048 -5.724 2.816 1.00 98.38 94 MET A N 1
ATOM 712 C CA . MET A 1 94 ? 0.451 -6.393 4.021 1.00 98.38 94 MET A CA 1
ATOM 713 C C . MET A 1 94 ? -0.338 -6.071 5.290 1.00 98.38 94 MET A C 1
ATOM 715 O O . MET A 1 94 ? -0.583 -6.954 6.098 1.00 98.38 94 MET A O 1
ATOM 719 N N . GLU A 1 95 ? -0.729 -4.816 5.497 1.00 97.88 95 GLU A N 1
ATOM 720 C CA . GLU A 1 95 ? -1.308 -4.389 6.779 1.00 97.88 95 GLU A CA 1
ATOM 721 C C . GLU A 1 95 ? -2.835 -4.397 6.787 1.00 97.88 95 GLU A C 1
ATOM 723 O O . GLU A 1 95 ? -3.438 -4.395 7.857 1.00 97.88 95 GLU A O 1
ATOM 728 N N . ARG A 1 96 ? -3.473 -4.362 5.611 1.00 98.00 96 ARG A N 1
ATOM 729 C CA . ARG A 1 96 ? -4.936 -4.322 5.498 1.00 98.00 96 ARG A CA 1
ATOM 730 C C . ARG A 1 96 ? -5.494 -5.582 4.856 1.00 98.00 96 ARG A C 1
ATOM 732 O O . ARG A 1 96 ? -6.411 -6.155 5.422 1.00 98.00 96 ARG A O 1
ATOM 739 N N . LEU A 1 97 ? -4.964 -6.022 3.712 1.00 98.56 97 LEU A N 1
ATOM 740 C CA . LEU A 1 97 ? -5.529 -7.180 3.006 1.00 98.56 97 LEU A CA 1
ATOM 741 C C . LEU A 1 97 ? -5.099 -8.510 3.630 1.00 98.56 97 LEU A C 1
ATOM 743 O O . LEU A 1 97 ? -5.952 -9.353 3.878 1.00 98.56 97 LEU A O 1
ATOM 747 N N . ALA A 1 98 ? -3.812 -8.689 3.929 1.00 98.12 98 ALA A N 1
ATOM 748 C CA . ALA A 1 98 ? -3.295 -9.956 4.447 1.00 98.12 98 ALA A CA 1
ATOM 749 C C . ALA A 1 98 ? -3.959 -10.437 5.748 1.00 98.12 98 ALA A C 1
ATOM 751 O O . ALA A 1 98 ? -4.248 -11.634 5.827 1.00 98.12 98 ALA A O 1
ATOM 752 N N . PRO A 1 99 ? -4.266 -9.559 6.730 1.00 97.50 99 PRO A N 1
ATOM 753 C CA . PRO A 1 99 ? -5.001 -9.965 7.926 1.00 97.50 99 PRO A CA 1
ATOM 754 C C . PRO A 1 99 ? -6.460 -10.351 7.657 1.00 97.50 99 PRO A C 1
ATOM 756 O O . PRO A 1 99 ? -7.046 -11.070 8.461 1.00 97.50 99 PRO A O 1
ATOM 759 N N . LEU A 1 100 ? -7.058 -9.856 6.566 1.00 97.31 100 LEU A N 1
ATOM 760 C CA . LEU A 1 100 ? -8.428 -10.199 6.177 1.00 97.31 100 LEU A CA 1
ATOM 761 C C . LEU A 1 100 ? -8.470 -11.519 5.404 1.00 97.31 100 LEU A C 1
ATOM 763 O O . LEU A 1 100 ? -9.327 -12.356 5.672 1.00 97.31 100 LEU A O 1
ATOM 767 N N . GLU A 1 101 ? -7.573 -11.690 4.432 1.00 97.62 101 GLU A N 1
ATOM 768 C CA . GLU A 1 101 ? -7.471 -12.902 3.622 1.00 97.62 101 GLU A CA 1
ATOM 769 C C . GLU A 1 101 ? -6.076 -12.988 2.975 1.00 97.62 101 GLU A C 1
ATOM 771 O O . GLU A 1 101 ? -5.693 -12.182 2.120 1.00 97.62 101 GLU A O 1
ATOM 776 N N . SER A 1 102 ? -5.273 -13.950 3.430 1.00 97.19 102 SER A N 1
ATOM 777 C CA . SER A 1 102 ? -3.856 -14.030 3.069 1.00 97.19 102 SER A CA 1
ATOM 778 C C . SER A 1 102 ? -3.617 -14.531 1.642 1.00 97.19 102 SER A C 1
ATOM 780 O O . SER A 1 102 ? -2.604 -14.151 1.049 1.00 97.19 102 SER A O 1
ATOM 782 N N . ARG A 1 103 ? -4.517 -15.339 1.059 1.00 96.31 103 ARG A N 1
ATOM 783 C CA . ARG A 1 103 ? -4.375 -15.816 -0.330 1.00 96.31 103 ARG A CA 1
ATOM 784 C C . ARG A 1 103 ? -4.537 -14.664 -1.325 1.00 96.31 103 ARG A C 1
ATOM 786 O O . ARG A 1 103 ? -3.663 -14.441 -2.156 1.00 96.31 103 ARG A O 1
ATOM 793 N N . LEU A 1 104 ? -5.582 -13.858 -1.176 1.00 97.31 104 LEU A N 1
ATOM 794 C CA . LEU A 1 104 ? -5.837 -12.654 -1.958 1.00 97.31 104 LEU A CA 1
ATOM 795 C C . LEU A 1 104 ? -4.688 -11.657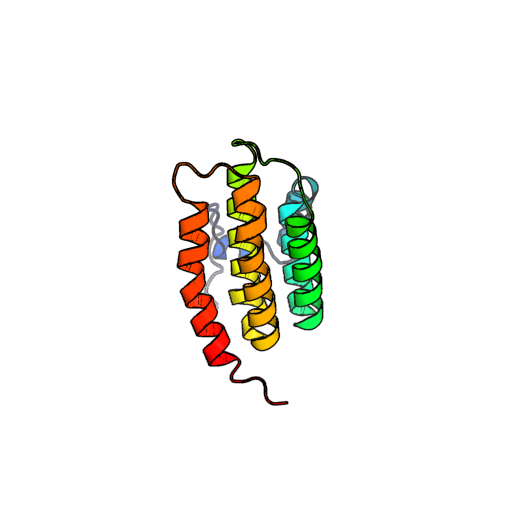 -1.810 1.00 97.31 104 LEU A C 1
ATOM 797 O O . LEU A 1 104 ? -4.275 -11.044 -2.796 1.00 97.31 104 LEU A O 1
ATOM 801 N N . ALA A 1 105 ? -4.142 -11.497 -0.602 1.00 98.44 105 ALA A N 1
ATOM 802 C CA . ALA A 1 105 ? -2.969 -10.654 -0.398 1.00 98.44 105 ALA A CA 1
ATOM 803 C C . ALA A 1 105 ? -1.745 -11.169 -1.161 1.00 98.44 105 ALA A C 1
ATOM 805 O O . ALA A 1 105 ? -1.045 -10.366 -1.782 1.00 98.44 105 ALA A O 1
ATOM 806 N N . LEU A 1 106 ? -1.505 -12.486 -1.149 1.00 98.44 106 LEU A N 1
ATOM 807 C CA . LEU A 1 106 ? -0.407 -13.102 -1.889 1.00 98.44 106 LEU A CA 1
ATOM 808 C C . LEU A 1 106 ? -0.537 -12.823 -3.390 1.00 98.44 106 LEU A C 1
ATOM 810 O O . LEU A 1 106 ? 0.414 -12.320 -3.988 1.00 98.44 106 LEU A O 1
ATOM 814 N N . ASP A 1 107 ? -1.717 -13.047 -3.972 1.00 97.94 107 ASP A N 1
ATOM 815 C CA . ASP A 1 107 ? -1.970 -12.794 -5.396 1.00 97.94 107 ASP A CA 1
ATOM 816 C C . ASP A 1 107 ? -1.688 -11.333 -5.777 1.00 97.94 107 ASP A C 1
ATOM 818 O O . ASP A 1 107 ? -1.065 -11.044 -6.802 1.00 97.94 107 ASP A O 1
ATOM 822 N N . ARG A 1 108 ? -2.103 -10.378 -4.932 1.00 98.56 108 ARG A N 1
ATOM 823 C CA . ARG A 1 108 ? -1.874 -8.944 -5.193 1.00 98.56 108 ARG A CA 1
ATOM 824 C C . ARG A 1 108 ? -0.423 -8.542 -4.962 1.00 98.56 108 ARG A C 1
ATOM 826 O O . ARG A 1 108 ? 0.054 -7.635 -5.643 1.00 98.56 108 ARG A O 1
ATOM 833 N N . LEU A 1 109 ? 0.294 -9.197 -4.048 1.00 98.69 109 LEU A N 1
ATOM 834 C CA . LEU A 1 109 ? 1.730 -8.979 -3.889 1.00 98.69 109 LEU A CA 1
ATOM 835 C C . LEU A 1 109 ? 2.500 -9.495 -5.111 1.00 98.69 109 LEU A C 1
ATOM 837 O O . LEU A 1 109 ? 3.395 -8.798 -5.585 1.00 98.69 109 LEU A O 1
ATOM 841 N N . VAL A 1 110 ? 2.116 -10.646 -5.673 1.00 98.31 110 VAL A N 1
ATOM 842 C CA . VAL A 1 110 ? 2.669 -11.150 -6.944 1.00 98.31 110 VAL A CA 1
ATOM 843 C C . VAL A 1 110 ? 2.403 -10.158 -8.080 1.00 98.31 110 VAL A C 1
ATOM 845 O O . VAL A 1 110 ? 3.343 -9.724 -8.742 1.00 98.31 110 VAL A O 1
ATOM 848 N N . ALA A 1 111 ? 1.164 -9.684 -8.234 1.00 98.31 111 ALA A N 1
ATOM 849 C CA . ALA A 1 111 ? 0.837 -8.669 -9.239 1.00 98.31 111 ALA A CA 1
ATOM 850 C C . ALA A 1 111 ? 1.603 -7.346 -9.026 1.00 98.31 111 ALA A C 1
ATOM 852 O O . ALA A 1 111 ? 1.961 -6.654 -9.982 1.00 98.31 111 ALA A O 1
ATOM 853 N N . TRP A 1 112 ? 1.890 -6.979 -7.772 1.00 98.62 112 TRP A N 1
ATOM 854 C CA . TRP A 1 112 ? 2.763 -5.850 -7.459 1.00 98.62 112 TRP A CA 1
ATOM 855 C C . TRP A 1 112 ? 4.203 -6.111 -7.919 1.00 98.62 112 TRP A C 1
ATOM 857 O O . TRP A 1 112 ? 4.797 -5.216 -8.518 1.00 98.62 112 TRP A O 1
ATOM 867 N N . PHE A 1 113 ? 4.744 -7.318 -7.717 1.00 98.44 113 PHE A N 1
ATOM 868 C CA . PHE A 1 113 ? 6.062 -7.726 -8.221 1.00 98.44 113 PHE A CA 1
ATOM 869 C C . PHE A 1 113 ? 6.154 -7.666 -9.748 1.00 98.44 113 PHE A C 1
ATOM 871 O O . PHE A 1 113 ? 7.150 -7.167 -10.283 1.00 98.44 113 PHE A O 1
ATOM 878 N N . ASP A 1 114 ? 5.099 -8.079 -10.452 1.00 97.12 114 ASP A N 1
ATOM 879 C CA . ASP A 1 114 ? 5.041 -8.049 -11.917 1.00 97.12 114 ASP A CA 1
ATOM 880 C C . ASP A 1 114 ? 5.230 -6.634 -12.488 1.00 97.12 114 ASP A C 1
ATOM 882 O O . ASP A 1 114 ? 5.773 -6.464 -13.592 1.00 97.12 114 ASP A O 1
ATOM 886 N N . LEU A 1 115 ? 4.895 -5.592 -11.710 1.00 97.94 115 LEU A N 1
ATOM 887 C CA . LEU A 1 115 ? 5.147 -4.200 -12.084 1.00 97.94 115 LEU A CA 1
ATOM 888 C C . LEU A 1 115 ? 6.631 -3.903 -12.312 1.00 97.94 115 LEU A C 1
ATOM 890 O O . LEU A 1 115 ? 6.945 -3.002 -13.092 1.00 97.94 115 LEU A O 1
ATOM 894 N N . TYR A 1 116 ? 7.557 -4.627 -11.680 1.00 97.06 116 TYR A N 1
ATOM 895 C CA . TYR A 1 116 ? 8.990 -4.374 -11.843 1.00 97.06 116 TYR A CA 1
ATOM 896 C C . TYR A 1 116 ? 9.411 -4.428 -13.315 1.00 97.06 116 TYR A C 1
ATOM 898 O O . TYR A 1 116 ? 10.119 -3.542 -13.801 1.00 97.06 116 TYR A O 1
ATOM 906 N N . SER A 1 117 ? 8.917 -5.433 -14.045 1.00 93.62 117 SER A N 1
ATOM 907 C CA . SER A 1 117 ? 9.248 -5.681 -15.452 1.00 93.62 117 SER A CA 1
ATOM 908 C C . SER A 1 117 ? 8.848 -4.517 -16.369 1.00 93.62 117 SER A C 1
ATOM 910 O O . SER A 1 117 ? 9.622 -4.086 -17.229 1.00 93.62 117 SER A O 1
ATOM 912 N N . VAL A 1 118 ? 7.664 -3.948 -16.148 1.00 94.81 118 VAL A N 1
ATOM 913 C CA . VAL A 1 118 ? 7.153 -2.814 -16.923 1.00 94.81 118 VAL A CA 1
ATOM 914 C C . VAL A 1 118 ? 7.759 -1.496 -16.451 1.00 94.81 118 VAL A C 1
ATOM 916 O O . VAL A 1 118 ? 8.056 -0.627 -17.273 1.00 94.81 118 VAL A O 1
ATOM 919 N N . LEU A 1 119 ? 8.020 -1.333 -15.153 1.00 96.25 119 LEU A N 1
ATOM 920 C CA . LEU A 1 119 ? 8.590 -0.108 -14.595 1.00 96.25 119 LEU A CA 1
ATOM 921 C C . LEU A 1 119 ? 10.059 0.086 -14.979 1.00 96.25 119 LEU A C 1
ATOM 923 O O . LEU A 1 119 ? 10.418 1.182 -15.415 1.00 96.25 119 LEU A O 1
ATOM 927 N N . ARG A 1 120 ? 10.891 -0.962 -14.928 1.00 94.88 120 ARG A N 1
ATOM 928 C CA . ARG A 1 120 ? 12.314 -0.875 -15.317 1.00 94.88 120 ARG A CA 1
ATOM 929 C C . ARG A 1 120 ? 12.522 -0.392 -16.757 1.00 94.88 120 ARG A C 1
ATOM 931 O O . ARG A 1 120 ? 13.552 0.195 -17.061 1.00 94.88 120 ARG A O 1
ATOM 938 N N . SER A 1 121 ? 11.542 -0.607 -17.640 1.00 93.50 121 SER A N 1
ATOM 939 C CA . SER A 1 121 ? 11.606 -0.163 -19.041 1.00 93.50 121 SER A CA 1
ATOM 940 C C . SER A 1 121 ? 11.350 1.340 -19.227 1.00 93.50 121 SER A C 1
ATOM 942 O O . SER A 1 121 ? 11.730 1.918 -20.246 1.00 93.50 121 SER A O 1
ATOM 944 N N . ARG A 1 122 ? 10.706 1.997 -18.252 1.00 94.69 122 ARG A N 1
ATOM 945 C CA . ARG A 1 122 ? 10.190 3.371 -18.392 1.00 94.69 122 ARG A CA 1
ATOM 946 C C . ARG A 1 122 ? 10.628 4.337 -17.294 1.00 94.69 122 ARG A C 1
ATOM 948 O O . ARG A 1 122 ? 10.319 5.528 -17.391 1.00 94.69 122 ARG A O 1
ATOM 955 N N . VAL A 1 123 ? 11.320 3.847 -16.265 1.00 95.56 123 VAL A N 1
ATOM 956 C CA . VAL A 1 123 ? 11.837 4.643 -15.147 1.00 95.56 123 VAL A CA 1
ATOM 957 C C . VAL A 1 123 ? 13.349 4.487 -15.056 1.00 95.56 123 VAL A C 1
ATOM 959 O O . VAL A 1 123 ? 13.859 3.381 -14.926 1.00 95.56 123 VAL A O 1
ATOM 962 N N . THR A 1 124 ? 14.075 5.603 -15.075 1.00 93.50 124 THR A N 1
ATOM 963 C CA . THR A 1 124 ? 15.517 5.595 -14.804 1.00 93.50 124 THR A CA 1
ATOM 964 C C . THR A 1 124 ? 15.767 5.537 -13.297 1.00 93.50 124 THR A C 1
ATOM 966 O O . THR A 1 124 ? 15.354 6.437 -12.552 1.00 93.50 124 THR A O 1
ATOM 969 N N . ASP A 1 125 ? 16.490 4.506 -12.865 1.00 93.81 125 ASP A N 1
ATOM 970 C CA . ASP A 1 125 ? 16.819 4.247 -11.464 1.00 93.81 125 ASP A CA 1
ATOM 971 C C . ASP A 1 125 ? 18.342 4.164 -11.236 1.00 93.81 125 ASP A C 1
ATOM 973 O O . ASP A 1 125 ? 18.897 3.090 -11.026 1.00 93.81 125 ASP A O 1
ATOM 977 N N . PRO A 1 126 ? 19.060 5.300 -11.296 1.00 91.62 126 PRO A N 1
ATOM 978 C CA . PRO A 1 126 ? 20.520 5.313 -11.226 1.00 91.62 126 PRO A CA 1
ATOM 979 C C . PRO A 1 126 ? 21.063 4.930 -9.842 1.00 91.62 126 PRO A C 1
ATOM 981 O O . PRO A 1 126 ? 22.243 4.629 -9.716 1.00 91.62 126 PRO A O 1
ATOM 984 N N . LYS A 1 127 ? 20.222 4.984 -8.802 1.00 92.44 127 LYS A N 1
ATOM 985 C CA . LYS A 1 127 ? 20.585 4.652 -7.418 1.00 92.44 127 LYS A CA 1
ATOM 986 C C . LYS A 1 127 ? 20.103 3.260 -6.996 1.00 92.44 127 LYS A C 1
ATOM 988 O O . LYS A 1 127 ? 20.351 2.874 -5.861 1.00 92.44 127 LYS A O 1
ATOM 993 N N . GLY A 1 128 ? 19.403 2.537 -7.875 1.00 94.88 128 GLY A N 1
ATOM 994 C CA . GLY A 1 128 ? 18.836 1.225 -7.559 1.00 94.88 128 GLY A CA 1
ATOM 995 C C . GLY A 1 128 ? 17.728 1.254 -6.497 1.00 94.88 128 GLY A C 1
ATOM 996 O O . GLY A 1 128 ? 17.426 0.217 -5.919 1.00 94.88 128 GLY A O 1
ATOM 997 N N . GLU A 1 129 ? 17.122 2.412 -6.207 1.00 96.06 129 GLU A N 1
ATOM 998 C CA . GLU A 1 129 ? 16.114 2.550 -5.143 1.00 96.06 129 GLU A CA 1
ATOM 999 C C . GLU A 1 129 ? 14.856 1.723 -5.431 1.00 96.06 129 GLU A C 1
ATOM 1001 O O . GLU A 1 129 ? 14.200 1.235 -4.511 1.00 96.06 129 GLU A O 1
ATOM 1006 N N . MET A 1 130 ? 14.492 1.599 -6.709 1.00 96.31 130 MET A N 1
ATOM 1007 C CA . MET A 1 130 ? 13.381 0.760 -7.127 1.00 96.31 130 MET A CA 1
ATOM 1008 C C . MET A 1 130 ? 13.767 -0.704 -6.981 1.00 96.31 130 MET A C 1
ATOM 1010 O O . MET A 1 130 ? 13.033 -1.440 -6.340 1.00 96.31 130 MET A O 1
ATOM 1014 N N . ALA A 1 131 ? 14.919 -1.112 -7.517 1.00 96.62 131 ALA A N 1
ATOM 1015 C CA . ALA A 1 131 ? 15.372 -2.501 -7.426 1.00 96.62 131 ALA A CA 1
ATOM 1016 C C . ALA A 1 131 ? 15.432 -2.993 -5.968 1.00 96.62 131 ALA A C 1
ATOM 1018 O O . ALA A 1 131 ? 14.851 -4.030 -5.661 1.00 96.62 131 ALA A O 1
ATOM 1019 N N . LEU A 1 132 ? 16.022 -2.199 -5.067 1.00 97.25 132 LEU A N 1
ATOM 1020 C CA . LEU A 1 132 ? 16.078 -2.501 -3.633 1.00 97.25 132 LEU A CA 1
ATOM 1021 C C . LEU A 1 132 ? 14.686 -2.622 -3.002 1.00 97.25 132 LEU A C 1
ATOM 1023 O O . LEU A 1 132 ? 14.450 -3.518 -2.209 1.00 97.25 132 LEU A O 1
ATOM 1027 N N . MET A 1 133 ? 13.723 -1.779 -3.388 1.00 97.00 133 MET A N 1
ATOM 1028 C CA . MET A 1 133 ? 12.355 -1.874 -2.862 1.00 97.00 133 MET A CA 1
ATOM 1029 C C . MET A 1 133 ? 11.666 -3.198 -3.220 1.00 97.00 133 MET A C 1
ATOM 1031 O O . MET A 1 133 ? 10.898 -3.720 -2.409 1.00 97.00 133 MET A O 1
ATOM 1035 N N . PHE A 1 134 ? 11.884 -3.699 -4.439 1.00 98.00 134 PHE A N 1
ATOM 1036 C CA . PHE A 1 134 ? 11.347 -4.993 -4.861 1.00 98.00 134 PHE A CA 1
ATOM 1037 C C . PHE A 1 134 ? 12.086 -6.140 -4.167 1.00 98.00 134 PHE A C 1
ATOM 1039 O O . PHE A 1 134 ? 11.434 -7.066 -3.699 1.00 98.00 134 PHE A O 1
ATOM 1046 N N . ASP A 1 135 ? 13.407 -6.046 -4.021 1.00 97.88 135 ASP A N 1
ATOM 1047 C CA . ASP A 1 135 ? 14.204 -7.021 -3.271 1.00 97.88 135 ASP A CA 1
ATOM 1048 C C . ASP A 1 135 ? 13.754 -7.116 -1.801 1.00 97.88 135 ASP A C 1
ATOM 1050 O O . ASP A 1 135 ? 13.396 -8.193 -1.329 1.00 97.88 135 ASP A O 1
ATOM 1054 N N . ASP A 1 136 ? 13.598 -5.978 -1.118 1.00 96.94 136 ASP A N 1
ATOM 1055 C CA . ASP A 1 136 ? 13.079 -5.900 0.255 1.00 96.94 136 ASP A CA 1
ATOM 1056 C C . ASP A 1 136 ? 11.676 -6.522 0.393 1.00 96.94 136 ASP A C 1
ATOM 1058 O O . ASP A 1 136 ? 11.302 -7.013 1.458 1.00 96.94 136 ASP A O 1
ATOM 1062 N N . ALA A 1 137 ? 10.859 -6.482 -0.668 1.00 97.62 137 ALA A N 1
ATOM 1063 C CA . ALA A 1 137 ? 9.509 -7.046 -0.654 1.00 97.62 137 ALA A CA 1
ATOM 1064 C C . ALA A 1 137 ? 9.500 -8.586 -0.694 1.00 97.62 137 ALA A C 1
ATOM 1066 O O . ALA A 1 137 ? 8.455 -9.190 -0.452 1.00 97.62 137 ALA A O 1
ATOM 1067 N N . THR A 1 138 ? 10.625 -9.241 -1.003 1.00 98.06 138 THR A N 1
ATOM 1068 C CA . THR A 1 138 ? 10.683 -10.710 -1.130 1.00 98.06 138 THR A CA 1
ATOM 1069 C C . THR A 1 138 ? 10.418 -11.412 0.201 1.00 98.06 138 THR A C 1
ATOM 1071 O O . THR A 1 138 ? 9.778 -12.463 0.222 1.00 98.06 138 THR A O 1
ATOM 1074 N N . ALA A 1 139 ? 10.799 -10.790 1.321 1.00 97.31 139 ALA A N 1
ATOM 1075 C CA . ALA A 1 139 ? 10.4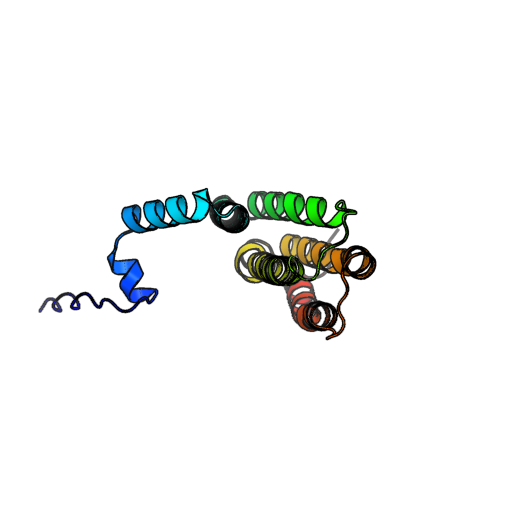71 -11.277 2.658 1.00 97.31 139 ALA A CA 1
ATOM 1076 C C . ALA A 1 139 ? 8.951 -11.335 2.890 1.00 97.31 139 ALA A C 1
ATOM 1078 O O . ALA A 1 139 ? 8.447 -12.324 3.419 1.00 97.31 139 ALA A O 1
ATOM 1079 N N . ASN A 1 140 ? 8.209 -10.324 2.420 1.00 97.94 140 ASN A N 1
ATOM 1080 C CA . ASN A 1 140 ? 6.748 -10.323 2.498 1.00 97.94 140 ASN A CA 1
ATOM 1081 C C . ASN A 1 140 ? 6.126 -11.425 1.629 1.00 97.94 140 ASN A C 1
ATOM 1083 O O . ASN A 1 140 ? 5.112 -12.004 2.006 1.00 97.94 140 ASN A O 1
ATOM 1087 N N . LEU A 1 141 ? 6.740 -11.747 0.487 1.00 96.19 141 LEU A N 1
ATOM 1088 C CA . LEU A 1 141 ? 6.277 -12.840 -0.368 1.00 96.19 141 LEU A CA 1
ATOM 1089 C C . LEU A 1 141 ? 6.409 -14.192 0.342 1.00 96.19 141 LEU A C 1
ATOM 1091 O O . LEU A 1 141 ? 5.460 -14.971 0.353 1.00 96.19 141 LEU A O 1
ATOM 1095 N N . ALA A 1 142 ? 7.558 -14.447 0.972 1.00 96.12 142 ALA A N 1
ATOM 1096 C CA . ALA A 1 142 ? 7.786 -15.666 1.745 1.00 96.12 142 ALA A CA 1
ATOM 1097 C C . ALA A 1 142 ? 6.828 -15.779 2.946 1.00 96.12 142 ALA A C 1
ATOM 1099 O O . ALA A 1 142 ? 6.274 -16.850 3.204 1.00 96.12 142 ALA A O 1
ATOM 1100 N N . GLU A 1 143 ? 6.598 -14.669 3.651 1.00 97.06 143 GLU A N 1
ATOM 1101 C CA . GLU A 1 143 ? 5.660 -14.571 4.774 1.00 97.06 143 GLU A CA 1
ATOM 1102 C C . GLU A 1 143 ? 4.217 -14.897 4.357 1.00 97.06 143 GLU A C 1
ATOM 1104 O O . GLU A 1 143 ? 3.567 -15.753 4.969 1.00 97.06 143 GLU A O 1
ATOM 1109 N N . LEU A 1 14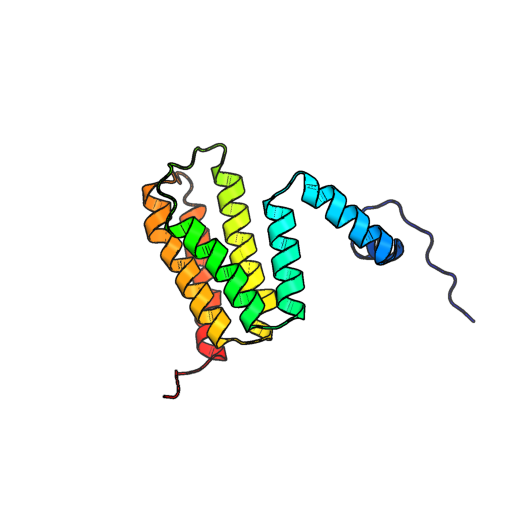4 ? 3.723 -14.266 3.284 1.00 96.75 144 LEU A N 1
ATOM 1110 C CA . LEU A 1 144 ? 2.371 -14.514 2.782 1.00 96.75 144 LEU A CA 1
ATOM 1111 C C . LEU A 1 144 ? 2.216 -15.921 2.220 1.00 96.75 144 LEU A C 1
ATOM 1113 O O . LEU A 1 144 ? 1.217 -16.570 2.510 1.00 96.75 144 LEU A O 1
ATOM 1117 N N . ALA A 1 145 ? 3.196 -16.419 1.463 1.00 95.62 145 ALA A N 1
ATOM 1118 C CA . ALA A 1 145 ? 3.153 -17.775 0.924 1.00 95.62 145 ALA A CA 1
ATOM 1119 C C . ALA A 1 145 ? 3.081 -18.826 2.041 1.00 95.62 145 ALA A C 1
ATOM 1121 O O . ALA A 1 145 ? 2.318 -19.785 1.937 1.00 95.62 145 ALA A O 1
ATOM 1122 N N . SER A 1 146 ? 3.823 -18.615 3.132 1.00 95.62 146 SER A N 1
ATOM 1123 C CA . SER A 1 146 ? 3.793 -19.499 4.301 1.00 95.62 146 SER A CA 1
ATOM 1124 C C . SER A 1 146 ? 2.441 -19.457 5.013 1.00 95.62 146 SER A C 1
ATOM 1126 O O . SER A 1 146 ? 1.882 -20.503 5.331 1.00 95.62 146 SER A O 1
ATOM 1128 N N . THR A 1 147 ? 1.897 -18.257 5.233 1.00 95.44 147 THR A N 1
ATOM 1129 C CA . THR A 1 147 ? 0.609 -18.068 5.922 1.00 95.44 147 THR A CA 1
ATOM 1130 C C . THR A 1 147 ? -0.557 -18.610 5.104 1.00 95.44 147 THR A C 1
ATOM 1132 O O . THR A 1 147 ? -1.445 -19.271 5.634 1.00 95.44 147 THR A O 1
ATOM 1135 N N . ALA A 1 148 ? -0.558 -18.345 3.802 1.00 93.50 148 ALA A N 1
ATOM 1136 C CA . ALA A 1 148 ? -1.662 -18.694 2.929 1.00 93.50 148 ALA A CA 1
ATOM 1137 C C . ALA A 1 148 ? -1.645 -20.173 2.497 1.00 93.50 148 ALA A C 1
ATOM 1139 O O . ALA A 1 148 ? -2.600 -20.604 1.860 1.00 93.50 148 ALA A O 1
ATOM 1140 N N . GLY A 1 149 ? -0.582 -20.926 2.801 1.00 89.88 149 GLY A N 1
ATOM 1141 C CA . GLY A 1 149 ? -0.487 -22.364 2.543 1.00 89.88 149 GLY A CA 1
ATOM 1142 C C . GLY A 1 149 ? -0.449 -22.762 1.057 1.00 89.88 149 GLY A C 1
ATOM 1143 O O . GLY A 1 149 ? -0.407 -21.904 0.170 1.00 89.88 149 GLY A O 1
ATOM 1144 N N . PRO A 1 150 ? -0.408 -24.072 0.753 1.00 84.25 150 PRO A N 1
ATOM 1145 C CA . PRO A 1 150 ? -0.562 -24.562 -0.612 1.00 84.25 150 PRO A CA 1
ATOM 1146 C C . PRO A 1 150 ? -1.983 -24.302 -1.118 1.00 84.25 150 PRO A C 1
ATOM 1148 O O . PRO A 1 150 ? -2.933 -24.281 -0.338 1.00 84.25 150 PRO A O 1
ATOM 1151 N N . ASP A 1 151 ? -2.121 -24.146 -2.432 1.00 77.12 151 ASP A N 1
ATOM 1152 C CA . ASP A 1 151 ? -3.434 -24.070 -3.063 1.00 77.12 151 ASP A CA 1
ATOM 1153 C C . ASP A 1 151 ? -4.084 -25.457 -2.979 1.00 77.12 151 ASP A C 1
ATOM 1155 O O . ASP A 1 151 ? -3.580 -26.427 -3.555 1.00 77.12 151 ASP A O 1
ATOM 1159 N N . VAL A 1 152 ? -5.131 -25.584 -2.167 1.00 63.97 152 VAL A N 1
ATOM 1160 C CA . VAL A 1 152 ? -5.839 -26.854 -1.988 1.00 63.97 152 VAL A CA 1
ATOM 1161 C C . VAL A 1 152 ? -6.983 -26.862 -2.994 1.00 63.97 152 VAL A C 1
ATOM 1163 O O . VAL A 1 152 ? -8.003 -26.213 -2.773 1.00 63.97 152 VAL A O 1
ATOM 1166 N N . ALA A 1 153 ? -6.744 -27.528 -4.126 1.00 48.00 153 ALA A N 1
ATOM 1167 C CA . ALA A 1 153 ? -7.700 -27.694 -5.222 1.00 48.00 153 ALA A CA 1
ATOM 1168 C C . ALA A 1 153 ? -8.957 -28.478 -4.816 1.00 48.00 153 ALA A C 1
ATOM 1170 O O . ALA A 1 153 ? -8.836 -29.407 -3.980 1.00 48.00 153 ALA A O 1
#

Sequence (153 aa):
MAKAPPKPKKTVSEANLATLGVERLAGLLMEAATGDAAWKRRLRMELAAEVGAADLALELDKRLTAMAESRAKVSWRKRPALLTELRALRKVIMERLAPLESRLALDRLVAWFDLYSVLRSRVTDPKGEMALMFDDATANLAELASTAGPDVA

Secondary structure (DSSP, 8-state):
-PPPPPPPP-S--HHHHHTT-HHHHHHHHHHHHHH-HHHHHHHHHHHHHHH-HHHHHHHHHHHHHHHHH----B-TTTHHHHHHHHHHHHHHIIIIITTT-HHHHHHHHHHHHHHHHHHHTTB--TT-HHHHHHHHTHHHHHHHHHHH-S---

Nearest PDB structures (foldseek):
  1x8z-assembly2_C  TM=2.593E-01  e=5.406E+00  Arabidopsis thaliana
  6sl2-assembly1_A  TM=2.559E-01  e=5.985E+00  Entamoeba histolytica

pLDDT: mean 92.92, std 10.52, range [40.41, 98.69]

Foldseek 3Di:
DDDPDDDQDPDDDPVNVVVVDDVVVVVVLVVVCVPPVLSVLLVLLVVLLVVALVSNLVSLCVVLVVLQPDLAAQDPVRVVVVLVSLVSSLCCLQVRNCVRALVSSLVSLVSSLVSVVSCVVRYDDPPCSVVVVSVVCVVVNVVSPVVNDDDDD

Solvent-accessible surface area (backbone atoms only — not comparable to full-atom values): 8882 Å² total; per-residue (Å²): 132,85,78,76,79,80,79,89,60,89,64,93,42,72,76,50,54,60,73,60,41,71,69,53,50,52,49,53,52,52,59,58,26,72,84,28,70,67,53,42,48,51,53,51,41,58,53,24,48,75,76,29,49,68,52,27,50,52,55,48,48,59,51,52,50,58,58,58,72,54,79,69,70,49,49,80,86,50,43,62,59,52,54,52,48,54,53,51,51,54,45,44,35,60,76,54,30,29,81,66,37,32,54,64,22,39,56,52,50,50,55,55,55,57,36,52,70,58,43,65,78,34,41,87,59,95,80,41,65,62,60,50,54,58,58,65,45,49,60,56,50,56,52,30,50,63,74,41,50,77,88,81,129

Radius of gyration: 18.73 Å; Cα contacts (8 Å, |Δi|>4): 105; chains: 1; bounding box: 37×49×63 Å

Mean predicted aligned error: 5.27 Å